Protein AF-A0A0V8DNX0-F1 (afdb_monomer)

Foldseek 3Di:
DAFQLVLQVVLCVPQVDHDPVPVVDDRRHDDDPVRSVVVNVVSVVVSVDDCVVVVPDPPPPD

Mean predicted aligned error: 6.09 Å

Sequence (62 aa):
MKTKGELFKEVNEKYGIRTTAVFHFNPNDELTDEEYQKQLDFYKKMSEINWDDFEDDESDDF

Solvent-accessible surface area (backbone atoms only — not comparable to full-atom values): 3880 Å² total; per-residue (Å²): 124,53,29,48,42,55,51,53,50,49,40,31,73,76,56,68,49,83,68,73,63,66,80,78,47,66,47,79,46,72,31,55,72,66,59,45,49,57,52,50,53,50,55,51,55,60,59,71,53,68,67,73,81,69,68,75,79,83,74,80,85,122

Organism: Lactococcus lactis subsp. lactis (NCBI:txid1360)

Structure (mmCIF, N/CA/C/O backbone):
data_AF-A0A0V8DNX0-F1
#
_entry.id   AF-A0A0V8DNX0-F1
#
loop_
_atom_site.group_PDB
_atom_site.id
_atom_site.type_symbol
_atom_site.label_atom_id
_atom_site.label_alt_id
_atom_site.label_comp_id
_atom_site.label_asym_id
_atom_site.label_entity_id
_atom_site.label_seq_id
_atom_site.pdbx_PDB_ins_code
_atom_site.Cartn_x
_atom_site.Cartn_y
_atom_site.Cartn_z
_atom_site.occupancy
_atom_site.B_iso_or_equiv
_atom_site.auth_seq_id
_atom_site.auth_comp_id
_atom_site.auth_asym_id
_atom_site.auth_atom_id
_atom_site.pdbx_PDB_model_num
ATOM 1 N N . MET A 1 1 ? -11.194 2.318 9.946 1.00 82.31 1 MET A N 1
ATOM 2 C CA . MET A 1 1 ? -9.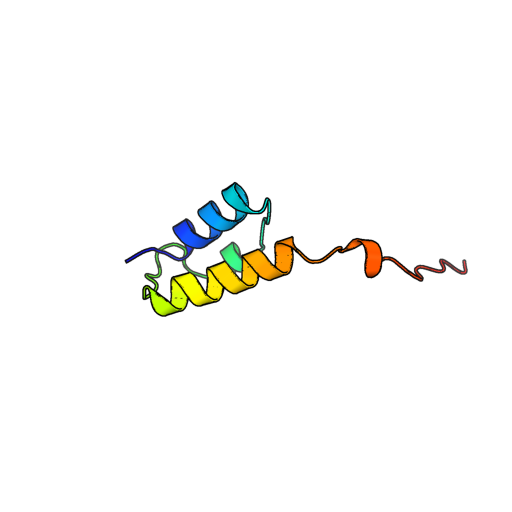887 1.749 9.571 1.00 82.31 1 MET A CA 1
ATOM 3 C C . MET A 1 1 ? -10.009 1.208 8.164 1.00 82.31 1 MET A C 1
ATOM 5 O O . MET A 1 1 ? -11.099 0.773 7.805 1.00 82.31 1 MET A O 1
ATOM 9 N N . LYS A 1 2 ? -8.949 1.320 7.364 1.00 94.19 2 LYS A N 1
ATOM 10 C CA . LYS A 1 2 ? -8.898 0.738 6.019 1.00 94.19 2 LYS A CA 1
ATOM 11 C C . LYS A 1 2 ? -8.180 -0.601 6.073 1.00 94.19 2 LYS A C 1
ATOM 13 O O . LYS A 1 2 ? -7.310 -0.807 6.913 1.00 94.19 2 LYS A O 1
ATOM 18 N N . THR A 1 3 ? -8.521 -1.489 5.163 1.00 97.50 3 THR A N 1
ATOM 19 C CA . THR A 1 3 ? -7.918 -2.816 5.052 1.00 97.50 3 THR A CA 1
ATOM 20 C C . THR A 1 3 ? -6.725 -2.822 4.094 1.00 97.50 3 THR A C 1
ATOM 22 O O . THR A 1 3 ? -6.581 -1.943 3.237 1.00 97.50 3 THR A O 1
ATOM 25 N N . LYS A 1 4 ? -5.876 -3.853 4.178 1.00 96.44 4 LYS A N 1
ATOM 26 C CA . LYS A 1 4 ? -4.823 -4.093 3.175 1.00 96.44 4 LYS A CA 1
ATOM 27 C C . LYS A 1 4 ? -5.384 -4.261 1.762 1.00 96.44 4 LYS A C 1
ATOM 29 O O . LYS A 1 4 ? -4.781 -3.776 0.808 1.00 96.44 4 LYS A O 1
ATOM 34 N N . GLY A 1 5 ? -6.537 -4.911 1.614 1.00 96.81 5 GLY A N 1
ATOM 35 C CA . GLY A 1 5 ? -7.206 -5.058 0.321 1.00 96.81 5 GLY A CA 1
ATOM 36 C C . GLY A 1 5 ? -7.586 -3.709 -0.293 1.00 96.81 5 GLY A C 1
ATOM 37 O O . GLY A 1 5 ? -7.334 -3.475 -1.475 1.00 96.81 5 GLY A O 1
ATOM 38 N N . GLU A 1 6 ? -8.128 -2.795 0.516 1.00 97.56 6 GLU A N 1
ATOM 39 C CA . GLU A 1 6 ? -8.451 -1.430 0.081 1.00 97.56 6 GLU A CA 1
ATOM 40 C C . GLU A 1 6 ? -7.203 -0.630 -0.297 1.00 97.56 6 GLU A C 1
ATOM 42 O O . GLU A 1 6 ? -7.229 0.069 -1.309 1.00 97.56 6 GLU A O 1
ATOM 47 N N . LEU A 1 7 ? -6.101 -0.782 0.448 1.00 97.62 7 LEU A N 1
ATOM 48 C CA . LEU A 1 7 ? -4.817 -0.172 0.097 1.00 97.62 7 LEU A CA 1
ATOM 49 C C . LEU A 1 7 ? -4.353 -0.624 -1.293 1.00 97.62 7 LEU A C 1
ATOM 51 O O . LEU A 1 7 ? -4.059 0.212 -2.142 1.00 97.62 7 LEU A O 1
ATOM 55 N N . PHE A 1 8 ? -4.297 -1.934 -1.550 1.00 96.69 8 PHE A N 1
ATOM 56 C CA . PHE A 1 8 ? -3.826 -2.453 -2.838 1.00 96.69 8 PHE A CA 1
ATOM 57 C C . PHE A 1 8 ? -4.737 -2.056 -3.999 1.00 96.69 8 PHE A C 1
ATOM 59 O O . PHE A 1 8 ? -4.253 -1.769 -5.096 1.00 96.69 8 PHE A O 1
ATOM 66 N N . LYS A 1 9 ? -6.051 -1.993 -3.757 1.00 97.12 9 LYS A N 1
ATOM 67 C CA . LYS A 1 9 ? -7.007 -1.478 -4.735 1.00 97.12 9 LYS A CA 1
ATOM 68 C C . LYS A 1 9 ? -6.725 -0.008 -5.060 1.00 97.12 9 LYS A C 1
ATOM 70 O O . LYS A 1 9 ? -6.598 0.324 -6.235 1.00 97.12 9 LYS A O 1
ATOM 75 N N . GLU A 1 10 ? -6.573 0.841 -4.043 1.00 97.44 10 GLU A N 1
ATOM 76 C CA . GLU A 1 10 ? -6.282 2.269 -4.220 1.00 97.44 10 GLU A CA 1
ATOM 77 C C . GLU A 1 10 ? -4.939 2.489 -4.931 1.00 97.44 10 GLU A C 1
ATOM 79 O O . GLU A 1 10 ? -4.840 3.339 -5.811 1.00 97.44 10 GLU A O 1
ATOM 84 N N . VAL A 1 11 ? -3.920 1.693 -4.604 1.00 96.81 11 VAL A N 1
ATOM 85 C CA . VAL A 1 11 ? -2.599 1.740 -5.246 1.00 96.81 11 VAL A CA 1
ATOM 86 C C . VAL A 1 11 ? -2.684 1.423 -6.742 1.00 96.81 11 VAL A C 1
ATOM 88 O O . VAL A 1 11 ? -2.111 2.148 -7.553 1.00 96.81 11 VAL A O 1
ATOM 91 N N . ASN A 1 12 ? -3.439 0.394 -7.129 1.00 96.56 12 ASN A N 1
ATOM 92 C CA . ASN A 1 12 ? -3.666 0.074 -8.538 1.00 96.56 12 ASN A CA 1
ATOM 93 C C . ASN A 1 12 ? -4.471 1.177 -9.250 1.00 96.56 12 ASN A C 1
ATOM 95 O O . ASN A 1 12 ? -4.130 1.559 -10.363 1.00 96.56 12 ASN A O 1
ATOM 99 N N . GLU A 1 13 ? -5.513 1.721 -8.616 1.00 97.50 13 GLU A N 1
ATOM 100 C CA . GLU A 1 13 ? -6.350 2.775 -9.211 1.00 97.50 13 GLU A CA 1
ATOM 101 C C . GLU A 1 13 ? -5.611 4.112 -9.374 1.00 97.50 13 GLU A C 1
ATOM 103 O O . GLU A 1 13 ? -5.789 4.784 -10.388 1.00 97.50 13 GLU A O 1
ATOM 108 N N . LYS A 1 14 ? -4.785 4.507 -8.397 1.00 96.81 14 LYS A N 1
ATOM 109 C CA . LYS A 1 14 ? -4.071 5.794 -8.413 1.00 96.81 14 LYS A CA 1
ATOM 110 C C . LYS A 1 14 ? -2.760 5.759 -9.181 1.00 96.81 14 LYS A C 1
ATOM 112 O O . LYS A 1 14 ? -2.422 6.745 -9.827 1.00 96.81 14 LYS A O 1
ATOM 117 N N . TYR A 1 15 ? -2.016 4.664 -9.062 1.00 95.69 15 TYR A N 1
ATOM 118 C CA . TYR A 1 15 ? -0.635 4.583 -9.535 1.00 95.69 15 TYR A CA 1
ATOM 119 C C . TYR A 1 15 ? -0.436 3.533 -10.632 1.00 95.69 15 TYR A C 1
ATOM 121 O O . TYR A 1 15 ? 0.668 3.399 -11.144 1.00 95.69 15 TYR A O 1
ATOM 129 N N . GLY A 1 16 ? -1.465 2.749 -10.976 1.00 94.69 16 GLY A N 1
ATOM 130 C CA . GLY A 1 16 ? -1.340 1.651 -11.941 1.00 94.69 16 GLY A CA 1
ATOM 131 C C . GLY A 1 16 ? -0.500 0.471 -11.438 1.00 94.69 16 GLY A C 1
ATOM 132 O O . GLY A 1 16 ? -0.219 -0.452 -12.201 1.00 94.69 16 GLY A O 1
ATOM 133 N N . ILE A 1 17 ? -0.100 0.471 -10.162 1.00 93.75 17 ILE A N 1
ATOM 134 C CA . ILE A 1 17 ? 0.774 -0.559 -9.598 1.00 93.75 17 ILE A CA 1
ATOM 135 C C . ILE A 1 17 ? -0.058 -1.782 -9.212 1.00 93.75 17 ILE A C 1
ATOM 137 O O . ILE A 1 17 ? -0.874 -1.745 -8.289 1.00 93.75 17 ILE A O 1
ATOM 141 N N . ARG A 1 18 ? 0.212 -2.908 -9.877 1.00 93.50 18 ARG A N 1
ATOM 142 C CA . ARG A 1 18 ? -0.267 -4.234 -9.472 1.00 93.50 18 ARG A CA 1
ATOM 143 C C . ARG A 1 18 ? 0.864 -4.982 -8.787 1.00 93.50 18 ARG A C 1
ATOM 145 O O . ARG A 1 18 ? 1.897 -5.236 -9.391 1.00 93.50 18 ARG A O 1
ATOM 152 N N . THR A 1 19 ? 0.656 -5.342 -7.527 1.00 88.25 19 THR A N 1
ATOM 153 C CA . THR A 1 19 ? 1.664 -6.013 -6.701 1.00 88.25 19 THR A CA 1
ATOM 154 C C . THR A 1 19 ? 1.254 -7.446 -6.381 1.00 88.25 19 THR A C 1
ATOM 156 O O . THR A 1 19 ? 0.086 -7.724 -6.117 1.00 88.25 19 THR A O 1
ATOM 159 N N . THR A 1 20 ? 2.218 -8.364 -6.356 1.00 92.25 20 THR A N 1
ATOM 160 C CA . THR A 1 20 ? 2.027 -9.742 -5.873 1.00 92.25 20 THR A CA 1
ATOM 161 C C . THR A 1 20 ? 1.974 -9.823 -4.348 1.00 92.25 20 THR A C 1
ATOM 163 O O . THR A 1 20 ? 1.575 -10.852 -3.807 1.00 92.25 20 THR A O 1
ATOM 166 N N . ALA A 1 21 ? 2.285 -8.731 -3.637 1.00 90.31 21 ALA A N 1
ATOM 167 C CA . ALA A 1 21 ? 2.164 -8.649 -2.182 1.00 90.31 21 ALA A CA 1
ATOM 168 C C . ALA A 1 21 ? 0.765 -9.051 -1.680 1.00 90.31 21 ALA A C 1
ATOM 170 O O . ALA A 1 21 ? 0.644 -9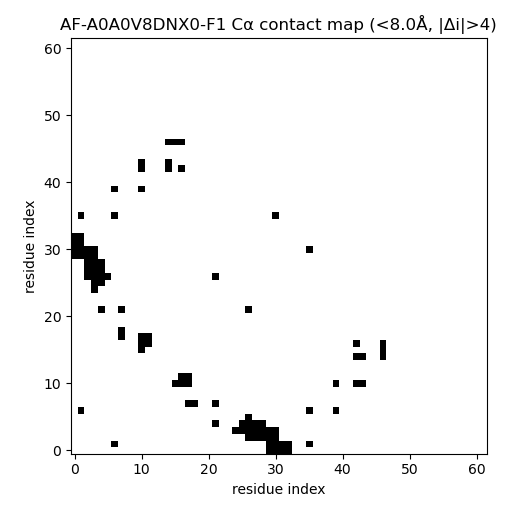.590 -0.582 1.00 90.31 21 ALA A O 1
ATOM 171 N N . VAL A 1 22 ? -0.277 -8.866 -2.501 1.00 90.31 22 VAL A N 1
ATOM 172 C CA . VAL A 1 22 ? -1.655 -9.289 -2.202 1.00 90.31 22 VAL A CA 1
ATOM 173 C C . VAL A 1 22 ? -1.785 -10.778 -1.859 1.00 90.31 22 VAL A C 1
ATOM 175 O O . VAL A 1 22 ? -2.692 -11.143 -1.123 1.00 90.31 22 VAL A O 1
ATOM 178 N N . PHE A 1 23 ? -0.886 -11.637 -2.354 1.00 93.50 23 PHE A N 1
ATOM 179 C CA . PHE A 1 23 ? -0.900 -13.081 -2.084 1.00 93.50 23 PHE A CA 1
ATOM 180 C C . PHE A 1 23 ? -0.214 -13.462 -0.767 1.00 93.50 23 PHE A C 1
ATOM 182 O O . PHE A 1 23 ? -0.358 -14.589 -0.300 1.00 93.50 23 PHE A O 1
ATOM 189 N N . HIS A 1 24 ? 0.533 -12.534 -0.168 1.00 93.81 24 HIS A N 1
ATOM 190 C CA . HIS A 1 24 ? 1.309 -12.760 1.051 1.00 93.81 24 HIS A CA 1
ATOM 191 C C . HIS A 1 24 ? 0.668 -12.132 2.293 1.00 93.81 24 HIS A C 1
ATOM 193 O O . HIS A 1 24 ? 1.203 -12.259 3.393 1.00 93.81 24 HIS A O 1
ATOM 199 N N . PHE A 1 25 ? -0.477 -11.468 2.133 1.00 93.25 25 PHE A N 1
ATOM 200 C CA . PHE A 1 25 ? -1.203 -10.824 3.219 1.00 93.25 25 PHE A CA 1
ATOM 201 C C . PHE A 1 25 ? -2.684 -11.179 3.181 1.00 93.25 25 PHE A C 1
ATOM 203 O O . PHE A 1 25 ? -3.253 -11.404 2.115 1.00 93.25 25 PHE A O 1
ATOM 210 N N . ASN A 1 26 ? -3.326 -11.180 4.347 1.00 95.94 26 ASN A N 1
ATOM 211 C CA . ASN A 1 26 ? -4.774 -11.276 4.409 1.00 95.94 26 ASN A CA 1
ATOM 212 C C . ASN A 1 26 ? -5.376 -9.914 4.005 1.00 95.94 26 ASN A C 1
ATOM 214 O O . ASN A 1 26 ? -5.083 -8.900 4.642 1.00 95.94 26 ASN A O 1
ATOM 218 N N . PRO A 1 27 ? -6.213 -9.849 2.953 1.00 94.31 27 PRO A N 1
ATOM 219 C CA . PRO A 1 27 ? -6.769 -8.588 2.469 1.00 94.31 27 PRO A CA 1
ATOM 220 C C . PRO A 1 27 ? -7.701 -7.915 3.479 1.00 94.31 27 PRO A C 1
ATOM 222 O O . PRO A 1 27 ? -7.908 -6.713 3.367 1.00 94.31 27 PRO A O 1
ATOM 225 N N . ASN A 1 28 ? -8.234 -8.658 4.454 1.00 96.62 28 ASN A N 1
ATOM 226 C CA . ASN A 1 28 ? -9.118 -8.125 5.490 1.00 96.62 28 ASN A CA 1
ATOM 227 C C . ASN A 1 28 ? -8.367 -7.585 6.715 1.00 96.62 28 ASN A C 1
ATOM 229 O O . ASN A 1 28 ? -9.015 -7.101 7.638 1.00 96.62 28 ASN A O 1
ATOM 233 N N . ASP A 1 29 ? -7.033 -7.680 6.752 1.00 96.44 29 ASP A N 1
ATOM 234 C CA . ASP A 1 29 ? -6.256 -7.108 7.851 1.00 96.44 29 ASP A CA 1
ATOM 235 C C . ASP A 1 29 ? -6.449 -5.589 7.867 1.00 96.44 29 ASP A C 1
ATOM 237 O O . ASP A 1 29 ? -6.190 -4.905 6.869 1.00 96.44 29 ASP A O 1
ATOM 241 N N . GLU A 1 30 ? -6.917 -5.074 9.000 1.00 97.88 30 GLU A N 1
ATOM 242 C CA . GLU A 1 30 ? -7.072 -3.643 9.224 1.00 97.88 30 GLU A CA 1
ATOM 243 C C . GLU A 1 30 ? -5.707 -2.993 9.444 1.00 97.88 30 GLU A C 1
ATOM 245 O O . GLU A 1 30 ? -4.840 -3.523 10.138 1.00 97.88 30 GLU A O 1
ATOM 250 N N . LEU A 1 31 ? -5.530 -1.823 8.843 1.00 97.19 31 LEU A N 1
ATOM 251 C CA . LEU A 1 31 ? -4.383 -0.958 9.045 1.00 97.19 31 LEU A CA 1
ATOM 252 C C . LEU A 1 31 ? -4.811 0.227 9.901 1.00 97.19 31 LEU A C 1
ATOM 254 O O . LEU A 1 31 ? -5.888 0.809 9.706 1.00 97.19 31 LEU A O 1
ATOM 258 N N . THR A 1 32 ? -3.927 0.627 10.808 1.00 97.56 32 THR A N 1
ATOM 259 C CA . THR A 1 32 ? -4.015 1.962 11.397 1.00 97.56 32 THR A CA 1
ATOM 260 C C . THR A 1 32 ? -3.849 3.020 10.306 1.00 97.56 32 THR A C 1
ATOM 262 O O . THR A 1 32 ? -3.251 2.772 9.253 1.00 97.56 32 THR A O 1
ATOM 265 N N . ASP A 1 33 ? -4.347 4.230 10.555 1.00 97.44 33 ASP A N 1
ATOM 266 C CA . ASP A 1 33 ? -4.210 5.326 9.591 1.00 97.44 33 ASP A CA 1
ATOM 267 C C . ASP A 1 33 ? -2.728 5.638 9.293 1.00 97.44 33 ASP A C 1
ATOM 269 O O . ASP A 1 33 ? -2.379 5.942 8.153 1.00 97.44 33 ASP A O 1
ATOM 273 N N . GLU A 1 34 ? -1.840 5.494 10.285 1.00 97.81 34 GLU A N 1
ATOM 274 C CA . GLU A 1 34 ? -0.393 5.673 10.112 1.00 97.81 34 GLU A CA 1
ATOM 275 C C . GLU A 1 34 ? 0.211 4.604 9.190 1.00 97.81 34 GLU A C 1
ATOM 277 O O . GLU A 1 34 ? 0.933 4.931 8.246 1.00 97.81 34 GLU A O 1
ATOM 282 N N . GLU A 1 35 ? -0.109 3.325 9.409 1.00 97.38 35 GLU A N 1
ATOM 283 C CA . GLU A 1 35 ? 0.374 2.229 8.562 1.00 97.38 35 GLU A CA 1
ATOM 284 C C . GLU A 1 35 ? -0.159 2.328 7.135 1.00 97.38 35 GLU A C 1
ATOM 286 O O . GLU A 1 35 ? 0.574 2.033 6.186 1.00 97.38 35 GLU A O 1
ATOM 291 N N . TYR A 1 36 ? -1.417 2.751 6.984 1.00 97.69 36 TYR A N 1
ATOM 292 C CA . TYR A 1 36 ? -2.029 2.978 5.683 1.00 97.69 36 TYR A CA 1
ATOM 293 C C . TYR A 1 36 ? -1.275 4.059 4.914 1.00 97.69 36 TYR A C 1
ATOM 295 O O . TYR A 1 36 ? -0.841 3.823 3.786 1.00 97.69 36 TYR A O 1
ATOM 303 N N . GLN A 1 37 ? -1.065 5.225 5.534 1.00 97.62 37 GLN A N 1
ATOM 304 C CA . GLN A 1 37 ? -0.395 6.333 4.856 1.00 97.62 37 GLN A CA 1
ATOM 305 C C . GLN A 1 37 ? 1.070 6.044 4.572 1.00 97.62 37 GLN A C 1
ATOM 307 O O . GLN A 1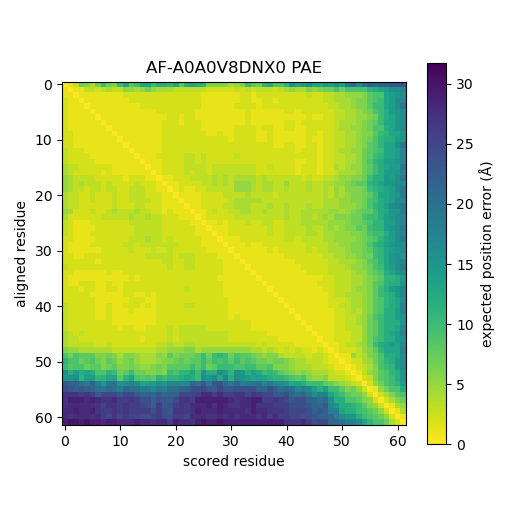 37 ? 1.546 6.334 3.478 1.00 97.62 37 GLN A O 1
ATOM 312 N N . LYS A 1 38 ? 1.774 5.387 5.497 1.00 97.88 38 LYS A N 1
ATOM 313 C CA . LYS A 1 38 ? 3.163 4.980 5.275 1.00 97.88 38 LYS A CA 1
ATOM 314 C C . LYS A 1 38 ? 3.305 4.064 4.058 1.00 97.88 38 LYS A C 1
ATOM 316 O O . LYS A 1 38 ? 4.247 4.218 3.282 1.00 97.88 38 LYS A O 1
ATOM 321 N N . GLN A 1 39 ? 2.390 3.110 3.882 1.00 96.56 39 GLN A N 1
ATOM 322 C CA . GLN A 1 39 ? 2.419 2.220 2.721 1.00 96.56 39 GLN A CA 1
ATOM 323 C C . GLN A 1 39 ? 1.975 2.930 1.439 1.00 96.56 39 GLN A C 1
ATOM 325 O O . GLN A 1 39 ? 2.569 2.699 0.388 1.00 96.56 39 GLN A O 1
ATOM 330 N N . LEU A 1 40 ? 0.979 3.816 1.508 1.00 96.75 40 LEU A N 1
ATOM 331 C CA . LEU A 1 40 ? 0.551 4.598 0.349 1.00 96.75 40 LEU A CA 1
ATOM 332 C C . LEU A 1 40 ? 1.682 5.503 -0.166 1.00 96.75 40 LEU A C 1
ATOM 334 O O . LEU A 1 40 ? 1.939 5.531 -1.368 1.00 96.75 40 LEU A O 1
ATOM 338 N N . ASP A 1 41 ? 2.415 6.161 0.736 1.00 97.75 41 ASP A N 1
ATOM 339 C CA 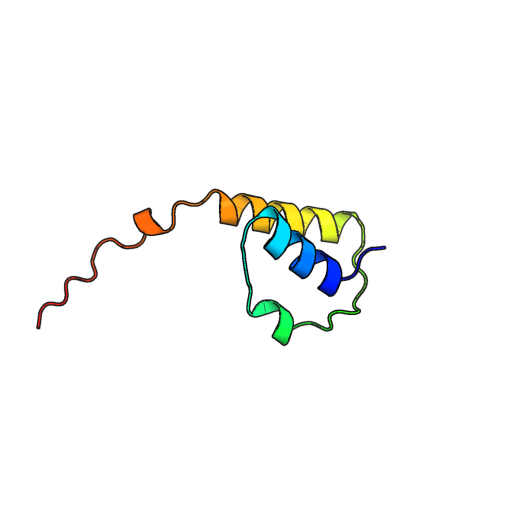. ASP A 1 41 ? 3.586 6.979 0.400 1.00 97.75 41 ASP A CA 1
ATOM 340 C C . ASP A 1 41 ? 4.71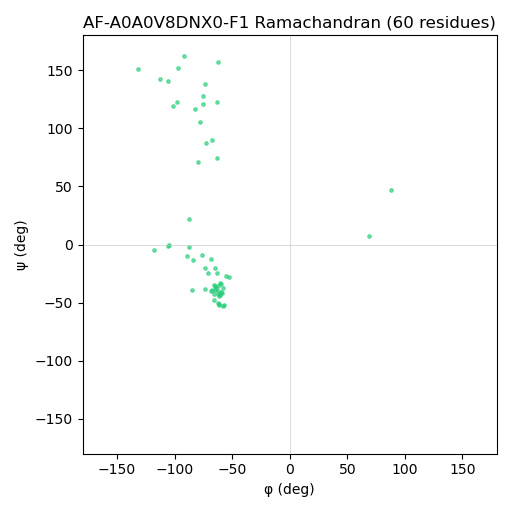1 6.159 -0.241 1.00 97.75 41 ASP A C 1
ATOM 342 O O . ASP A 1 41 ? 5.398 6.648 -1.141 1.00 97.75 41 ASP A O 1
ATOM 346 N N . PHE A 1 42 ? 4.903 4.909 0.190 1.00 96.19 42 PHE A N 1
ATOM 347 C CA . PHE A 1 42 ? 5.845 3.996 -0.454 1.00 96.19 42 PHE A CA 1
ATOM 348 C C . PHE A 1 42 ? 5.447 3.727 -1.912 1.00 96.19 42 PHE A C 1
ATOM 350 O O . PHE A 1 42 ? 6.266 3.917 -2.810 1.00 96.19 42 PHE A O 1
ATOM 357 N N . TYR A 1 43 ? 4.191 3.350 -2.169 1.00 95.94 43 TYR A N 1
ATOM 358 C CA . TYR A 1 43 ? 3.725 3.076 -3.533 1.00 95.94 43 TYR A CA 1
ATOM 359 C C . TYR A 1 43 ? 3.707 4.320 -4.420 1.00 95.94 43 TYR A C 1
ATOM 361 O O . TYR A 1 43 ? 4.039 4.226 -5.599 1.00 95.94 43 TYR A O 1
ATOM 369 N N . LYS A 1 44 ? 3.400 5.492 -3.855 1.00 96.62 44 LYS A N 1
ATOM 370 C CA . LYS A 1 44 ? 3.533 6.765 -4.563 1.00 96.62 44 LYS A CA 1
ATOM 371 C C . LYS A 1 44 ? 4.966 6.970 -5.054 1.00 96.62 44 LYS A C 1
ATOM 373 O O . LYS A 1 44 ? 5.165 7.187 -6.243 1.00 96.62 44 LYS A O 1
ATOM 378 N N . LYS A 1 45 ? 5.961 6.838 -4.171 1.00 95.56 45 LYS A N 1
ATOM 379 C CA . LYS A 1 45 ? 7.377 6.971 -4.550 1.00 95.56 45 LYS A CA 1
ATOM 380 C C . LYS A 1 45 ? 7.776 5.949 -5.611 1.00 95.56 45 LYS A C 1
ATOM 382 O O . LYS A 1 45 ? 8.449 6.309 -6.562 1.00 95.56 45 LYS A O 1
ATOM 387 N N . MET A 1 46 ? 7.312 4.704 -5.490 1.00 92.00 46 MET A N 1
ATOM 388 C CA . MET A 1 46 ? 7.557 3.662 -6.498 1.00 92.00 46 MET A CA 1
ATOM 389 C C . MET A 1 46 ? 6.979 4.013 -7.874 1.00 92.00 46 MET A C 1
ATOM 391 O O . MET A 1 46 ? 7.565 3.650 -8.887 1.00 92.00 46 MET A O 1
ATOM 395 N N . SER A 1 47 ? 5.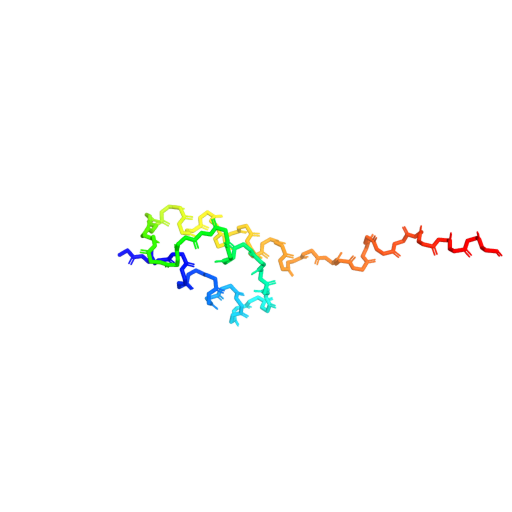849 4.723 -7.915 1.00 93.75 47 SER A N 1
ATOM 396 C CA . SER A 1 47 ? 5.227 5.182 -9.165 1.00 93.75 47 SER A CA 1
ATOM 397 C C . SER A 1 47 ? 5.964 6.346 -9.829 1.00 93.75 47 SER A C 1
ATOM 399 O O . SER A 1 47 ? 5.782 6.588 -11.016 1.00 93.75 47 SER A O 1
ATOM 401 N N . GLU A 1 48 ? 6.782 7.070 -9.064 1.00 93.88 48 GLU A N 1
ATOM 402 C CA . GLU A 1 48 ? 7.581 8.201 -9.542 1.00 93.88 48 GLU A CA 1
ATOM 403 C C . GLU A 1 48 ? 8.960 7.750 -10.062 1.00 93.88 48 GLU A C 1
ATOM 405 O O . GLU A 1 48 ? 9.674 8.550 -10.662 1.00 93.88 48 GLU A O 1
ATOM 410 N N . ILE A 1 49 ? 9.341 6.484 -9.838 1.00 90.25 49 ILE A N 1
ATOM 411 C CA . ILE A 1 49 ? 10.584 5.900 -10.355 1.00 90.25 49 ILE A CA 1
ATOM 412 C C . ILE A 1 49 ? 10.424 5.618 -11.851 1.00 90.25 49 ILE A C 1
ATOM 414 O O . ILE A 1 49 ? 9.488 4.925 -12.255 1.00 90.25 49 ILE A O 1
ATOM 418 N N . ASN A 1 50 ? 11.366 6.113 -12.659 1.00 86.06 50 ASN A N 1
ATOM 419 C CA . ASN A 1 50 ? 11.511 5.681 -14.043 1.00 86.06 50 ASN A CA 1
ATOM 420 C C . ASN A 1 50 ? 12.212 4.318 -14.065 1.00 86.06 50 ASN A C 1
ATOM 422 O O . ASN A 1 50 ? 13.407 4.231 -13.794 1.00 86.06 50 ASN A O 1
ATOM 426 N N . TRP A 1 51 ? 11.460 3.251 -14.323 1.00 80.94 51 TRP A N 1
ATOM 427 C CA . TRP A 1 51 ? 12.010 1.892 -14.331 1.00 80.94 51 TRP A CA 1
ATOM 428 C C . TRP A 1 51 ? 12.924 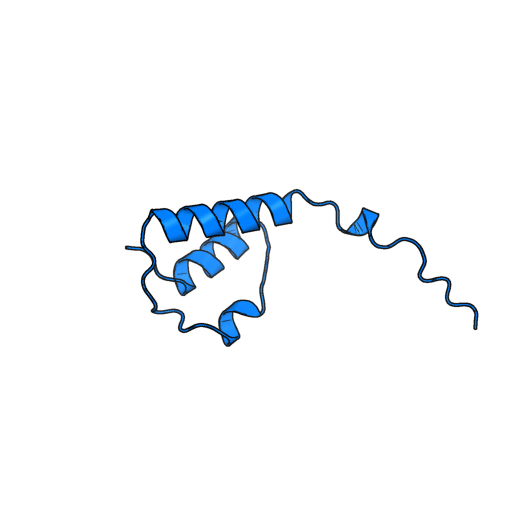1.641 -15.533 1.00 80.94 51 TRP A C 1
ATOM 430 O O . TRP A 1 51 ? 13.854 0.850 -15.408 1.00 80.94 51 TRP A O 1
ATOM 440 N N . ASP A 1 52 ? 12.740 2.395 -16.618 1.00 81.56 52 ASP A N 1
ATOM 441 C CA . ASP A 1 52 ? 13.581 2.349 -17.818 1.00 81.56 52 ASP A CA 1
ATOM 442 C C . ASP A 1 52 ? 15.035 2.770 -17.517 1.00 81.56 52 ASP A C 1
ATOM 444 O O . ASP A 1 52 ? 15.957 2.326 -18.192 1.00 81.56 52 ASP A O 1
ATOM 448 N N . ASP A 1 53 ? 15.274 3.560 -16.458 1.00 80.69 53 ASP A N 1
ATOM 449 C CA . ASP A 1 53 ? 16.633 3.930 -16.016 1.00 80.69 53 ASP A CA 1
ATOM 450 C C . ASP A 1 53 ? 17.416 2.730 -15.440 1.00 80.69 53 ASP A C 1
ATOM 452 O O . ASP A 1 53 ? 18.621 2.824 -15.207 1.00 80.69 53 ASP A O 1
ATOM 456 N N . PHE A 1 54 ? 16.734 1.613 -15.169 1.00 73.62 54 PHE A N 1
ATOM 457 C CA . PHE A 1 54 ? 17.327 0.370 -14.677 1.00 73.62 54 PHE A CA 1
ATOM 458 C C . PHE A 1 54 ? 17.405 -0.720 -15.756 1.00 73.62 54 PHE A C 1
ATOM 460 O O . PHE A 1 54 ? 17.914 -1.799 -15.462 1.00 73.62 54 PHE A O 1
ATOM 467 N N . GLU A 1 55 ? 16.931 -0.457 -16.980 1.00 68.00 55 GLU A N 1
ATOM 468 C CA . GLU A 1 55 ? 17.011 -1.388 -18.120 1.00 68.00 55 GLU A CA 1
ATOM 469 C C . GLU A 1 55 ? 18.330 -1.262 -18.914 1.00 68.00 55 GLU A C 1
ATOM 471 O O . GLU A 1 55 ? 18.393 -1.658 -20.077 1.00 68.00 55 GLU A O 1
ATOM 476 N N . ASP A 1 56 ? 19.402 -0.733 -18.310 1.00 64.12 56 ASP A N 1
ATOM 477 C CA . ASP A 1 56 ? 20.704 -0.596 -18.975 1.00 64.12 56 ASP A CA 1
ATOM 478 C C . ASP A 1 56 ? 21.659 -1.751 -18.601 1.00 64.12 56 ASP A C 1
ATOM 480 O O . ASP A 1 56 ? 21.996 -1.955 -17.432 1.00 64.12 56 ASP A O 1
ATOM 484 N N . ASP A 1 57 ? 22.113 -2.447 -19.651 1.00 61.88 57 ASP A N 1
ATOM 485 C CA . ASP A 1 57 ? 23.059 -3.578 -19.729 1.00 61.88 57 ASP A CA 1
ATOM 486 C C . ASP A 1 57 ? 22.504 -5.015 -19.582 1.00 61.88 57 ASP A C 1
ATOM 488 O O . ASP A 1 57 ? 23.110 -5.871 -18.939 1.00 61.88 57 ASP A O 1
ATOM 492 N N . GLU A 1 58 ? 21.410 -5.344 -20.283 1.00 61.19 58 GLU A N 1
ATOM 493 C CA . GLU A 1 58 ? 21.324 -6.680 -20.906 1.00 61.19 58 GLU A CA 1
ATOM 494 C C . GLU A 1 58 ? 22.149 -6.650 -22.209 1.00 61.19 58 GLU A C 1
ATOM 496 O O . GLU A 1 58 ? 21.615 -6.634 -23.322 1.00 61.19 58 GLU A O 1
ATOM 501 N N . SER A 1 59 ? 23.482 -6.590 -22.089 1.00 61.00 59 SER A N 1
ATOM 502 C CA . SER A 1 59 ? 24.346 -7.104 -23.150 1.00 61.00 59 SER A CA 1
ATOM 503 C C . SER A 1 59 ? 24.163 -8.618 -23.193 1.00 61.00 59 SER A C 1
ATOM 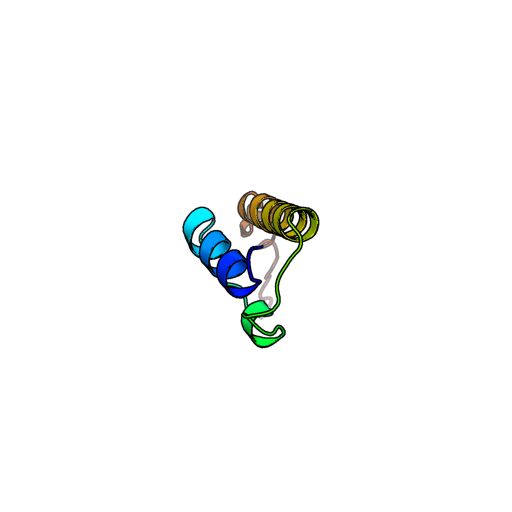505 O O . SER A 1 59 ? 24.850 -9.387 -22.521 1.00 61.00 59 SER A O 1
ATOM 507 N N . ASP A 1 60 ? 23.194 -9.048 -23.997 1.00 59.69 60 ASP A N 1
ATOM 508 C CA . ASP A 1 60 ? 23.135 -10.403 -24.534 1.00 59.69 60 ASP A CA 1
ATOM 509 C C . ASP A 1 60 ? 24.371 -10.627 -25.432 1.00 59.69 60 ASP A C 1
ATOM 511 O O . ASP A 1 60 ? 24.294 -10.612 -26.663 1.00 59.69 60 ASP A O 1
ATOM 515 N N . ASP A 1 61 ? 25.542 -10.808 -24.817 1.00 59.16 61 ASP A N 1
ATOM 516 C CA . ASP A 1 61 ? 26.713 -11.398 -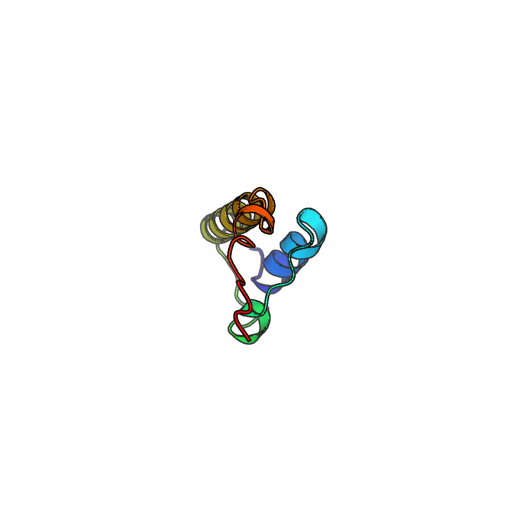25.462 1.00 59.16 61 ASP A CA 1
ATOM 517 C C . ASP A 1 61 ? 26.439 -12.906 -25.627 1.00 59.16 61 ASP A C 1
ATOM 519 O O . ASP A 1 61 ? 26.765 -13.726 -24.760 1.00 59.16 61 ASP A O 1
ATOM 523 N N . PHE A 1 62 ? 25.797 -13.260 -26.747 1.00 54.38 62 PHE A N 1
ATOM 524 C CA . PHE A 1 62 ? 25.614 -14.635 -27.229 1.00 54.38 62 PHE A CA 1
ATOM 525 C C . PHE A 1 62 ? 26.552 -14.963 -28.398 1.00 54.38 62 PHE A C 1
ATOM 527 O O . PHE A 1 62 ? 26.680 -14.128 -29.324 1.00 54.38 62 PHE A O 1
#

Radius of gyration: 15.23 Å; Cα contacts (8 Å, |Δi|>4): 49; chains: 1; bounding box: 37×23×39 Å

pLDDT: mean 89.68, std 12.09, range [54.38, 97.88]

Secondary structure (DSSP, 8-state):
-EEHHHHHHHHHHHH----GGGGSS-TT-EE-HHHHHHHHHHHHHHHHS-GGGG--------